Protein AF-A0ABD0Q048-F1 (afdb_monomer)

Secondary structure (DSSP, 8-state):
-EETTTTEE--GGGGGGGTTSPBPSSPPPHHHHT-GGGTSPP---TTTT---PPPHHHHHHHHHHHHHTT------SS---

Radius of gyration: 16.32 Å; Cα contacts (8 Å, |Δi|>4): 63; chains: 1; bounding box: 34×32×43 Å

pLDDT: mean 95.25, std 2.46, range [83.44, 98.25]

InterPro domains:
  IPR039846 Zinc finger CCHC domain-containing protein 4 [PTHR13493] (1-81)

Mean predicted aligned error: 3.25 Å

Nearest PDB structures (foldseek):
  6uca-assembly2_B  TM=9.839E-01  e=5.395E-06  Homo sapiens
  6uca-assembly1_A  TM=9.871E-01  e=9.324E-06  Homo sapiens

Foldseek 3Di:
DAFQVVRDDDDPVCCVVCVVTDDDPDDDDPVVVVQSVVSHDAPCPPVPLNLDADDPVVVVVVVCVCVVVVDDDDDDDSHSD

Structure (mmCIF, N/CA/C/O backbone):
data_AF-A0ABD0Q048-F1
#
_entry.id   AF-A0ABD0Q048-F1
#
loop_
_atom_site.group_PDB
_atom_site.id
_atom_site.type_symbol
_atom_site.label_atom_id
_atom_site.label_alt_id
_atom_site.label_comp_id
_atom_site.label_asym_id
_atom_site.label_entity_id
_atom_site.label_seq_id
_atom_site.pdbx_PDB_ins_code
_atom_site.Cartn_x
_atom_site.Cartn_y
_atom_site.Cartn_z
_atom_site.occupancy
_atom_site.B_iso_or_equiv
_atom_site.auth_seq_id
_atom_site.auth_comp_id
_atom_site.auth_asym_id
_atom_site.auth_atom_id
_atom_site.pdbx_PDB_model_num
ATOM 1 N N . ARG A 1 1 ? 7.544 -8.493 -12.715 1.00 91.38 1 ARG A N 1
ATOM 2 C CA . ARG A 1 1 ? 8.771 -7.916 -12.098 1.00 91.38 1 ARG A C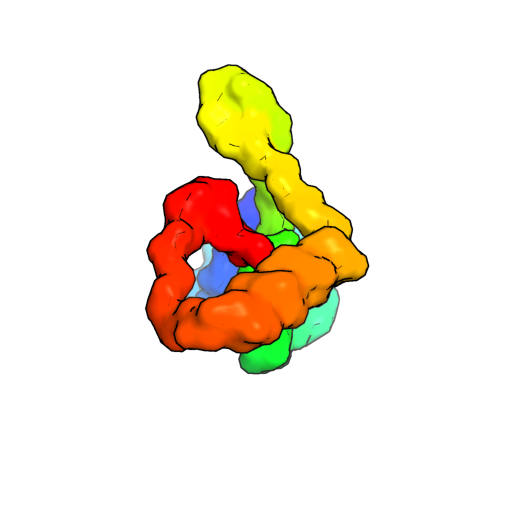A 1
ATOM 3 C C . ARG A 1 1 ? 8.396 -6.620 -11.399 1.00 91.38 1 ARG A C 1
ATOM 5 O O . ARG A 1 1 ? 7.316 -6.122 -11.675 1.00 91.38 1 ARG A O 1
ATOM 12 N N . PHE A 1 2 ? 9.225 -6.096 -10.500 1.00 95.81 2 PHE A N 1
ATOM 13 C CA . PHE A 1 2 ? 8.989 -4.797 -9.861 1.00 95.81 2 PHE A CA 1
ATOM 14 C C . PHE A 1 2 ? 10.152 -3.877 -10.191 1.00 95.81 2 PHE A C 1
ATOM 16 O O . PHE A 1 2 ? 11.303 -4.282 -10.023 1.00 95.81 2 PHE A O 1
ATOM 23 N N . CYS A 1 3 ? 9.851 -2.675 -10.662 1.00 96.25 3 CYS A N 1
ATOM 24 C CA . CYS A 1 3 ? 10.824 -1.618 -10.875 1.00 96.25 3 CYS A CA 1
ATOM 25 C C . CYS A 1 3 ? 10.889 -0.752 -9.616 1.00 96.25 3 CYS A C 1
ATOM 27 O O . CYS A 1 3 ? 9.895 -0.136 -9.242 1.00 96.25 3 CYS A O 1
ATOM 29 N N . VAL A 1 4 ? 12.056 -0.712 -8.977 1.00 95.31 4 VAL A N 1
ATOM 30 C CA . VAL A 1 4 ? 12.305 0.056 -7.752 1.00 95.31 4 VAL A CA 1
ATOM 31 C C . VAL A 1 4 ? 12.335 1.552 -8.049 1.00 95.31 4 VAL A C 1
ATOM 33 O O . VAL A 1 4 ? 11.798 2.328 -7.272 1.00 95.31 4 VAL A O 1
ATOM 36 N N . ASP A 1 5 ? 12.880 1.972 -9.186 1.00 96.00 5 ASP A N 1
ATOM 37 C CA . ASP A 1 5 ? 12.971 3.406 -9.493 1.00 96.00 5 ASP A CA 1
ATOM 38 C C . ASP A 1 5 ? 11.587 4.012 -9.756 1.00 96.00 5 ASP A C 1
ATOM 40 O O . ASP A 1 5 ? 11.268 5.094 -9.275 1.00 96.00 5 ASP A O 1
ATOM 44 N N . CYS A 1 6 ? 10.733 3.282 -10.480 1.00 96.25 6 CYS A N 1
ATOM 45 C CA . CYS A 1 6 ? 9.373 3.730 -10.778 1.00 96.25 6 CYS A CA 1
ATOM 46 C C . CYS A 1 6 ? 8.356 3.370 -9.691 1.00 96.25 6 CYS A C 1
ATOM 48 O O . CYS A 1 6 ? 7.248 3.887 -9.731 1.00 96.25 6 CYS A O 1
ATOM 50 N N . GLN A 1 7 ? 8.694 2.465 -8.766 1.00 96.12 7 GLN A N 1
ATOM 51 C CA . GLN A 1 7 ? 7.761 1.891 -7.790 1.00 96.12 7 GLN A CA 1
ATOM 52 C C . GLN A 1 7 ? 6.555 1.183 -8.450 1.00 96.12 7 GLN A C 1
ATOM 54 O O . GLN A 1 7 ? 5.426 1.262 -7.970 1.00 96.12 7 GLN A O 1
ATOM 59 N N . LEU A 1 8 ? 6.792 0.475 -9.566 1.00 96.38 8 LEU A N 1
ATOM 60 C CA . LEU A 1 8 ? 5.745 -0.142 -10.398 1.00 96.38 8 LEU A CA 1
ATOM 61 C C . LEU A 1 8 ? 5.935 -1.647 -10.603 1.00 96.38 8 LEU A C 1
ATOM 63 O O . LEU A 1 8 ? 7.052 -2.151 -10.756 1.00 96.38 8 LEU A O 1
ATOM 67 N N . LEU A 1 9 ? 4.811 -2.360 -10.692 1.00 96.00 9 LEU A N 1
ATOM 68 C CA . LEU A 1 9 ? 4.761 -3.713 -11.241 1.00 96.00 9 LEU A CA 1
ATOM 69 C C . LEU A 1 9 ? 4.900 -3.647 -12.761 1.00 96.00 9 LEU A C 1
ATOM 71 O O . LEU A 1 9 ? 4.209 -2.880 -13.414 1.00 96.00 9 LEU A O 1
ATOM 75 N N . ILE A 1 10 ? 5.789 -4.472 -13.306 1.00 95.19 10 ILE A N 1
ATOM 76 C CA . ILE A 1 10 ? 6.151 -4.485 -14.723 1.00 95.19 10 ILE A CA 1
ATOM 77 C C . ILE A 1 10 ? 5.643 -5.768 -15.367 1.00 95.19 10 ILE A C 1
ATOM 79 O O . ILE A 1 10 ? 6.080 -6.877 -14.997 1.00 95.19 10 ILE A O 1
ATOM 83 N N . LEU A 1 11 ? 4.761 -5.605 -16.353 1.00 94.19 11 LEU A N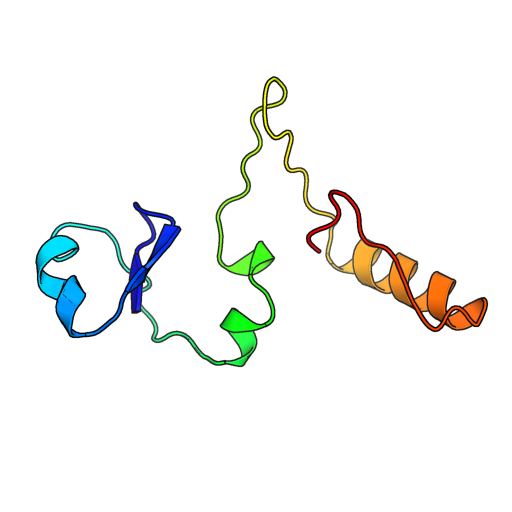 1
ATOM 84 C CA . LEU A 1 11 ? 4.284 -6.676 -17.218 1.00 94.19 11 LEU A CA 1
ATOM 85 C C . LEU A 1 11 ? 5.354 -7.056 -18.254 1.00 94.19 11 LEU A C 1
ATOM 87 O O . LEU A 1 11 ? 6.249 -6.266 -18.557 1.00 94.19 11 LEU A O 1
ATOM 91 N N . PRO A 1 12 ? 5.296 -8.265 -18.847 1.00 93.62 12 PRO A N 1
ATOM 92 C CA . PRO A 1 12 ? 6.301 -8.707 -19.815 1.00 93.62 12 PRO A CA 1
ATOM 93 C C . PRO A 1 12 ? 6.524 -7.741 -20.988 1.00 93.62 12 PRO A C 1
ATOM 95 O O . PRO A 1 12 ? 7.670 -7.519 -21.370 1.00 93.62 12 PRO A O 1
ATOM 98 N N . LYS A 1 13 ? 5.452 -7.127 -21.504 1.00 95.75 13 LYS A N 1
ATOM 99 C CA . LYS A 1 13 ? 5.496 -6.193 -22.643 1.00 95.75 13 LYS A CA 1
ATOM 100 C C . LYS A 1 13 ? 6.180 -4.859 -22.317 1.00 95.75 13 LYS A C 1
ATOM 102 O O . LYS A 1 13 ? 6.680 -4.199 -23.215 1.00 95.75 13 LYS A O 1
ATOM 107 N N . GLU A 1 14 ? 6.238 -4.482 -21.043 1.00 94.81 14 GLU A N 1
ATOM 108 C CA . GLU A 1 14 ? 6.767 -3.190 -20.586 1.00 94.81 14 GLU A CA 1
ATOM 109 C C . GLU A 1 14 ? 8.251 -3.273 -20.211 1.00 94.81 14 GLU A C 1
ATOM 111 O O . GLU A 1 14 ? 8.896 -2.257 -19.978 1.00 94.81 14 GLU A O 1
ATOM 116 N N . ARG A 1 15 ? 8.833 -4.480 -20.168 1.00 92.38 15 ARG A N 1
ATOM 117 C CA . ARG A 1 15 ? 10.206 -4.701 -19.683 1.00 92.38 15 ARG A CA 1
ATOM 118 C C . ARG A 1 15 ? 11.255 -3.879 -20.427 1.00 92.38 15 ARG A C 1
ATOM 120 O O . ARG A 1 15 ? 12.206 -3.434 -19.794 1.00 92.38 15 ARG A O 1
ATOM 127 N N . ALA A 1 16 ? 11.078 -3.666 -21.731 1.00 95.44 16 ALA A N 1
ATOM 128 C CA . ALA A 1 16 ? 11.998 -2.863 -22.535 1.00 95.44 16 ALA A CA 1
ATOM 129 C C . ALA A 1 16 ? 12.083 -1.410 -22.032 1.00 95.44 16 ALA A C 1
ATOM 131 O O . ALA A 1 16 ? 13.180 -0.865 -21.927 1.00 95.44 16 ALA A O 1
ATOM 132 N N . ASN A 1 17 ? 10.954 -0.828 -21.615 1.00 96.56 17 ASN A N 1
ATOM 133 C CA . ASN A 1 17 ? 10.887 0.544 -21.099 1.00 96.56 17 ASN A CA 1
ATOM 134 C C . ASN A 1 17 ? 11.616 0.694 -19.754 1.00 96.56 17 ASN A C 1
ATOM 136 O O . ASN A 1 17 ? 12.056 1.783 -19.406 1.00 96.56 17 ASN A O 1
ATOM 140 N N . HIS A 1 18 ? 11.772 -0.406 -19.013 1.00 95.94 18 HIS A N 1
ATOM 141 C CA . HIS A 1 18 ? 12.412 -0.444 -17.696 1.00 95.94 18 HIS A CA 1
ATOM 142 C C . HIS A 1 18 ? 13.782 -1.136 -17.722 1.00 95.94 18 HIS A C 1
ATOM 144 O O . HIS A 1 18 ? 14.324 -1.456 -16.667 1.00 95.94 18 HIS A O 1
ATOM 150 N N . ALA A 1 19 ? 14.363 -1.375 -18.903 1.00 93.38 19 ALA A N 1
ATOM 151 C CA . ALA A 1 19 ? 15.604 -2.140 -19.037 1.00 93.38 19 ALA A CA 1
ATOM 152 C C . ALA A 1 19 ? 16.804 -1.486 -18.328 1.00 93.38 19 ALA A C 1
ATOM 154 O O . ALA A 1 19 ? 17.708 -2.188 -17.882 1.00 93.38 19 ALA A O 1
ATOM 155 N N . LYS A 1 20 ? 16.803 -0.151 -18.211 1.00 96.06 20 LYS A N 1
ATOM 156 C CA . LYS A 1 20 ? 17.851 0.629 -17.532 1.00 96.06 20 LYS A CA 1
ATOM 157 C C . LYS A 1 20 ? 17.553 0.903 -16.054 1.00 96.06 20 LYS A C 1
ATOM 159 O O . LYS A 1 20 ? 18.387 1.502 -15.385 1.00 96.06 20 LYS A O 1
ATOM 164 N N . H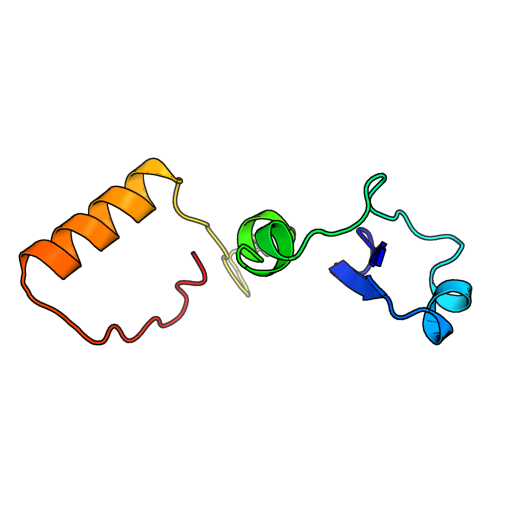IS A 1 21 ? 16.376 0.523 -15.560 1.00 96.81 21 HIS A N 1
ATOM 165 C CA . HIS A 1 21 ? 15.963 0.815 -14.190 1.00 96.81 21 HIS A CA 1
ATOM 166 C C . HIS A 1 21 ? 16.340 -0.322 -13.246 1.00 96.81 21 HIS A C 1
ATOM 168 O O . HIS A 1 21 ? 16.412 -1.492 -13.634 1.00 96.81 21 HIS A O 1
ATOM 174 N N . LYS A 1 22 ? 16.494 0.006 -11.966 1.00 94.88 22 LYS A N 1
ATOM 175 C CA . LYS A 1 22 ? 16.662 -0.988 -10.917 1.00 94.88 22 LYS A CA 1
ATOM 176 C C . LYS A 1 22 ? 15.379 -1.800 -10.779 1.00 94.88 22 LYS A C 1
ATOM 178 O O . LYS A 1 22 ? 14.300 -1.264 -10.519 1.00 94.88 22 LYS A O 1
ATOM 183 N N . ALA A 1 23 ? 15.501 -3.112 -10.927 1.00 92.69 23 ALA A N 1
ATOM 184 C CA . ALA A 1 23 ? 14.449 -4.060 -10.593 1.00 92.69 23 ALA A CA 1
ATOM 185 C C . ALA A 1 23 ? 14.759 -4.747 -9.257 1.00 92.69 23 ALA A C 1
ATOM 187 O O . ALA A 1 23 ? 15.917 -4.818 -8.840 1.00 92.69 23 ALA A O 1
ATOM 188 N N . LEU A 1 24 ? 13.731 -5.273 -8.589 1.00 92.62 24 LEU A N 1
ATOM 189 C CA . LEU A 1 24 ? 13.949 -6.246 -7.515 1.00 92.62 24 LEU A CA 1
ATOM 190 C C . LEU A 1 24 ? 14.705 -7.459 -8.077 1.00 92.62 24 LEU A C 1
ATOM 192 O O . LEU A 1 24 ? 14.382 -7.940 -9.164 1.00 92.62 24 LEU A O 1
ATOM 196 N N . SER A 1 25 ? 15.720 -7.916 -7.341 1.00 83.44 25 SER A N 1
ATOM 197 C CA . SER A 1 25 ? 16.569 -9.054 -7.718 1.00 83.44 25 SER A CA 1
ATOM 198 C C . SER A 1 25 ? 15.793 -10.369 -7.762 1.00 83.44 25 SER A C 1
ATOM 200 O O . SER A 1 25 ? 16.061 -11.217 -8.607 1.00 83.44 25 SER A O 1
ATOM 202 N N . GLU A 1 26 ? 14.819 -10.515 -6.869 1.00 86.38 26 GLU A N 1
ATOM 203 C CA . GLU A 1 26 ? 13.941 -11.677 -6.779 1.00 86.38 26 GLU A CA 1
ATOM 204 C C . GLU A 1 26 ? 12.625 -11.446 -7.523 1.00 86.38 26 GLU A C 1
ATOM 206 O O . GLU A 1 26 ? 12.115 -10.320 -7.616 1.00 86.38 26 GLU A O 1
ATOM 211 N N . ASP A 1 27 ? 12.029 -12.536 -8.003 1.00 87.12 27 ASP A N 1
ATOM 212 C CA . ASP A 1 27 ? 10.667 -12.497 -8.514 1.00 87.12 27 ASP A CA 1
ATOM 213 C C . ASP A 1 27 ? 9.661 -12.182 -7.400 1.00 87.12 27 ASP A C 1
ATOM 215 O O . ASP A 1 27 ? 9.832 -12.506 -6.222 1.00 87.12 27 ASP A O 1
ATOM 219 N N . ILE A 1 28 ? 8.574 -11.515 -7.780 1.00 91.88 28 ILE A N 1
ATOM 220 C CA . ILE A 1 28 ? 7.553 -11.101 -6.823 1.00 91.88 28 ILE A CA 1
ATOM 221 C C . ILE A 1 28 ? 6.610 -12.267 -6.567 1.00 91.88 28 ILE A C 1
ATOM 223 O O . ILE A 1 28 ? 5.898 -12.713 -7.467 1.00 91.88 28 ILE A O 1
ATOM 227 N N . THR A 1 29 ? 6.539 -12.699 -5.315 1.00 94.06 29 THR A N 1
ATOM 228 C CA . THR A 1 29 ? 5.546 -13.676 -4.874 1.00 94.06 29 THR A CA 1
ATOM 229 C C . THR A 1 29 ? 4.199 -13.012 -4.593 1.00 94.06 29 THR A C 1
ATOM 231 O O . THR A 1 29 ? 4.115 -11.837 -4.225 1.00 94.06 29 THR A O 1
ATOM 234 N N . VAL A 1 30 ? 3.121 -13.795 -4.668 1.00 95.50 30 VAL A N 1
ATOM 235 C CA . VAL A 1 30 ? 1.775 -13.333 -4.286 1.00 95.50 30 VAL A CA 1
ATOM 236 C C . VAL A 1 30 ? 1.739 -12.849 -2.828 1.00 95.50 30 VAL A C 1
ATOM 238 O O . VAL A 1 30 ? 1.036 -11.893 -2.519 1.00 95.50 30 VAL A O 1
ATOM 241 N N . GLN A 1 31 ? 2.539 -13.442 -1.933 1.00 94.38 31 GLN A N 1
ATOM 242 C CA . GLN A 1 31 ? 2.611 -13.009 -0.532 1.00 94.38 31 GLN A CA 1
ATOM 243 C C . GLN A 1 31 ? 3.184 -11.596 -0.382 1.00 94.38 31 GLN A C 1
ATOM 245 O O . GLN A 1 31 ? 2.680 -10.814 0.421 1.00 94.38 31 GLN A O 1
ATOM 250 N N . ARG A 1 32 ? 4.185 -11.225 -1.193 1.00 93.00 32 ARG A N 1
ATOM 251 C CA . ARG A 1 32 ? 4.698 -9.847 -1.218 1.00 93.00 32 ARG A CA 1
ATOM 252 C C . ARG A 1 32 ? 3.679 -8.872 -1.801 1.00 93.00 32 ARG A C 1
ATOM 254 O O . ARG A 1 32 ? 3.544 -7.773 -1.276 1.00 93.00 32 ARG A O 1
ATOM 261 N N . LEU A 1 33 ? 2.918 -9.279 -2.822 1.00 95.31 33 LEU A N 1
ATOM 262 C CA . LEU A 1 33 ? 1.842 -8.451 -3.392 1.00 95.31 33 LEU A CA 1
ATOM 263 C C . LEU A 1 33 ? 0.727 -8.147 -2.385 1.00 95.31 33 LEU A C 1
ATOM 265 O O . LEU A 1 33 ? 0.166 -7.058 -2.416 1.00 95.31 33 LEU A O 1
ATOM 269 N N . LYS A 1 34 ? 0.441 -9.071 -1.461 1.00 96.25 34 LYS A N 1
ATOM 270 C CA . LYS A 1 34 ? -0.520 -8.851 -0.367 1.00 96.25 34 LYS A CA 1
ATOM 271 C C . LYS A 1 34 ? -0.030 -7.857 0.693 1.00 96.25 34 LYS A C 1
ATOM 273 O O . LYS A 1 34 ? -0.827 -7.431 1.521 1.00 96.25 34 LYS A O 1
ATOM 278 N N . ARG A 1 35 ? 1.256 -7.485 0.691 1.00 95.25 35 ARG A N 1
ATOM 279 C CA . ARG A 1 35 ? 1.859 -6.538 1.647 1.00 95.25 35 ARG A CA 1
ATOM 280 C C . ARG A 1 35 ? 2.516 -5.359 0.907 1.00 95.25 35 ARG A C 1
ATOM 282 O O . ARG A 1 35 ? 3.734 -5.195 0.986 1.00 95.25 35 ARG A O 1
ATOM 289 N N . PRO A 1 36 ? 1.746 -4.517 0.190 1.00 96.12 36 PRO A N 1
ATOM 290 C CA . PRO A 1 36 ? 2.299 -3.450 -0.649 1.00 96.12 36 PRO A CA 1
ATOM 291 C C . PRO A 1 36 ? 3.095 -2.407 0.145 1.00 96.12 36 PRO A C 1
ATOM 293 O O . PRO A 1 36 ? 4.091 -1.904 -0.362 1.00 96.12 36 PRO A O 1
ATOM 296 N N . SER A 1 37 ? 2.746 -2.147 1.408 1.00 95.62 37 SER A N 1
ATOM 297 C CA . SER A 1 37 ? 3.498 -1.239 2.290 1.00 95.62 37 SER A CA 1
ATOM 298 C C . SER A 1 37 ? 4.911 -1.737 2.650 1.00 95.62 37 SER A C 1
ATOM 300 O O . SER A 1 37 ? 5.694 -0.987 3.220 1.00 95.62 37 SER A O 1
ATOM 302 N N . LEU A 1 38 ? 5.228 -3.010 2.376 1.00 93.62 38 LEU A N 1
ATOM 303 C CA . LEU A 1 38 ? 6.574 -3.592 2.487 1.00 93.62 38 LEU A CA 1
ATOM 304 C C . LEU A 1 38 ? 7.311 -3.653 1.143 1.00 93.62 38 LEU A C 1
ATOM 306 O O . LEU A 1 38 ? 8.500 -3.968 1.103 1.00 93.62 38 LEU A O 1
ATOM 310 N N . LEU A 1 39 ? 6.595 -3.436 0.041 1.00 94.25 39 LEU A N 1
ATOM 311 C CA . LEU A 1 39 ? 7.137 -3.462 -1.312 1.00 94.25 39 LEU A CA 1
ATOM 312 C C . LEU A 1 39 ? 7.473 -2.051 -1.799 1.00 94.25 39 LEU A C 1
ATOM 314 O O . LEU A 1 39 ? 8.516 -1.855 -2.416 1.00 94.25 39 LEU A O 1
ATOM 318 N N . LEU A 1 40 ? 6.581 -1.100 -1.521 1.00 95.62 40 LEU A N 1
ATOM 319 C CA . LEU A 1 40 ? 6.693 0.294 -1.917 1.00 95.62 40 LEU A CA 1
ATOM 320 C C . LEU A 1 40 ? 7.509 1.089 -0.895 1.00 95.62 40 LEU A C 1
ATOM 322 O O . LEU A 1 40 ? 7.399 0.881 0.314 1.00 95.62 40 LEU A O 1
ATOM 326 N N . CYS A 1 41 ? 8.294 2.039 -1.386 1.00 95.06 41 CYS A N 1
ATOM 327 C CA . CYS A 1 41 ? 8.960 3.034 -0.563 1.00 95.06 41 CYS A CA 1
ATOM 328 C C . CYS A 1 41 ? 7.921 4.016 0.011 1.00 95.06 41 CYS A C 1
ATOM 330 O O . CYS A 1 41 ? 7.088 4.517 -0.750 1.00 95.06 41 CYS A O 1
ATOM 332 N N . PRO A 1 42 ? 7.963 4.320 1.321 1.00 95.00 42 PRO A N 1
ATOM 333 C CA . PRO A 1 42 ? 7.054 5.291 1.918 1.00 95.00 42 PRO A CA 1
ATOM 334 C C . PRO A 1 42 ? 7.234 6.695 1.330 1.00 95.00 42 PRO A C 1
ATOM 336 O O . PRO A 1 42 ? 8.358 7.155 1.136 1.00 95.00 42 PRO A O 1
ATOM 339 N N . LEU A 1 43 ? 6.126 7.399 1.096 1.00 95.88 43 LEU A N 1
ATOM 340 C CA . LEU A 1 43 ? 6.117 8.809 0.695 1.00 95.88 43 LEU A CA 1
ATOM 341 C C . LEU A 1 43 ? 6.138 9.720 1.938 1.00 95.88 43 LEU A C 1
ATOM 343 O O . LEU A 1 43 ? 5.120 10.277 2.343 1.00 95.88 43 LEU A O 1
ATOM 347 N N . ASP A 1 44 ? 7.301 9.863 2.564 1.00 92.94 44 ASP A N 1
ATOM 348 C CA . ASP A 1 44 ? 7.494 10.464 3.896 1.00 92.94 44 ASP A CA 1
ATOM 349 C C . ASP A 1 44 ? 7.482 12.008 3.949 1.00 92.94 44 ASP A C 1
ATOM 351 O O . ASP A 1 44 ? 7.565 12.603 5.030 1.00 92.94 44 ASP A O 1
ATOM 355 N N . ASN A 1 45 ? 7.340 12.683 2.804 1.00 95.19 45 ASN A N 1
ATOM 356 C CA . ASN A 1 45 ? 7.281 14.142 2.744 1.00 95.19 45 ASN A CA 1
ATOM 357 C C . ASN A 1 45 ? 6.073 14.688 3.526 1.00 95.19 45 ASN A C 1
ATOM 359 O O . ASN A 1 45 ? 4.924 14.600 3.086 1.00 95.19 45 ASN A O 1
ATOM 363 N N . LYS A 1 46 ? 6.365 15.336 4.658 1.00 92.12 46 LYS A N 1
ATOM 364 C CA . LYS A 1 46 ? 5.385 15.896 5.599 1.00 92.12 46 LYS A CA 1
ATOM 365 C C . LYS A 1 46 ? 4.452 16.973 5.035 1.00 92.12 46 LYS A C 1
ATOM 367 O O . LYS A 1 46 ? 3.431 17.250 5.648 1.00 92.12 46 LYS A O 1
ATOM 372 N N . LYS A 1 47 ? 4.808 17.626 3.922 1.00 95.50 47 LYS A N 1
ATOM 373 C CA . LYS A 1 47 ? 3.975 18.678 3.305 1.00 95.50 47 LYS A CA 1
ATOM 374 C C . LYS A 1 47 ? 2.940 18.123 2.327 1.00 95.50 47 LYS A C 1
ATOM 376 O O . LYS A 1 47 ? 2.046 18.863 1.936 1.00 95.50 47 LYS A O 1
ATOM 381 N N . SER A 1 48 ? 3.088 16.869 1.902 1.00 94.69 48 SER A N 1
ATOM 382 C CA . SER A 1 48 ? 2.187 16.223 0.950 1.00 94.69 48 SER A CA 1
ATOM 383 C C . SER A 1 48 ? 1.563 14.967 1.550 1.00 94.69 48 SER A C 1
ATOM 385 O O . SER A 1 48 ? 0.483 15.039 2.122 1.00 94.69 48 SER A O 1
ATOM 387 N N . ASN A 1 49 ? 2.241 13.825 1.434 1.00 96.06 49 ASN A N 1
ATOM 388 C CA . ASN A 1 49 ? 1.670 12.518 1.757 1.00 96.06 49 ASN A CA 1
ATOM 389 C C . ASN A 1 49 ? 1.860 12.126 3.224 1.00 96.06 49 ASN A C 1
ATOM 391 O O . ASN A 1 49 ? 1.010 11.427 3.766 1.00 96.06 49 ASN A O 1
ATOM 395 N N . ALA A 1 50 ? 2.971 12.547 3.843 1.00 95.19 50 ALA A N 1
ATOM 396 C CA . ALA A 1 50 ? 3.301 12.250 5.238 1.00 95.19 50 ALA A CA 1
ATOM 397 C C . ALA A 1 50 ? 3.118 10.757 5.604 1.00 95.19 50 ALA A C 1
ATOM 399 O O . ALA A 1 50 ? 2.549 10.422 6.644 1.00 95.19 50 ALA A O 1
ATOM 400 N N . GLN A 1 51 ? 3.558 9.844 4.730 1.00 96.62 51 GLN A N 1
ATOM 401 C CA . GLN A 1 51 ? 3.301 8.414 4.885 1.00 96.62 51 GLN A CA 1
ATOM 402 C C . GLN A 1 51 ? 4.240 7.787 5.923 1.00 96.62 51 GLN A C 1
ATOM 404 O O . GLN A 1 51 ? 5.303 7.258 5.597 1.00 96.62 51 GLN A O 1
ATOM 409 N N . TYR A 1 52 ? 3.810 7.809 7.183 1.00 95.50 52 TYR A N 1
ATOM 410 C CA . TYR A 1 52 ? 4.488 7.143 8.291 1.00 95.50 52 TYR A CA 1
ATOM 411 C C . TYR A 1 52 ? 3.816 5.803 8.575 1.00 95.50 52 TYR A C 1
ATOM 413 O O . TYR A 1 52 ? 2.676 5.734 9.028 1.00 95.50 52 TYR A O 1
ATOM 421 N N . LEU A 1 53 ? 4.520 4.719 8.260 1.00 96.81 53 LEU A N 1
ATOM 422 C CA . LEU A 1 53 ? 3.993 3.371 8.425 1.00 96.81 53 LEU A CA 1
ATOM 423 C C . LEU A 1 53 ? 4.156 2.900 9.869 1.00 96.81 53 LEU A C 1
ATOM 425 O O . LEU A 1 53 ? 5.235 3.017 10.452 1.00 96.81 53 LEU A O 1
ATOM 429 N N . PHE A 1 54 ? 3.111 2.281 10.414 1.00 96.81 54 PHE A N 1
ATOM 430 C CA . PHE A 1 54 ? 3.189 1.610 11.707 1.00 96.81 54 PHE A CA 1
ATOM 431 C C . PHE A 1 54 ? 4.278 0.534 11.719 1.00 96.81 54 PHE A C 1
ATOM 433 O O . PHE A 1 54 ? 4.533 -0.141 10.714 1.00 96.81 54 PHE A O 1
ATOM 440 N N . ALA A 1 55 ? 4.903 0.348 12.880 1.00 96.44 55 ALA A N 1
ATOM 441 C CA . ALA A 1 55 ? 5.716 -0.829 13.139 1.00 96.44 55 ALA A CA 1
ATOM 442 C C . ALA A 1 55 ? 4.833 -2.086 13.145 1.00 96.44 55 ALA A C 1
ATOM 444 O O . ALA A 1 55 ? 3.674 -2.041 13.554 1.00 96.44 55 ALA A O 1
ATOM 445 N N . ASP A 1 56 ? 5.403 -3.222 12.745 1.00 95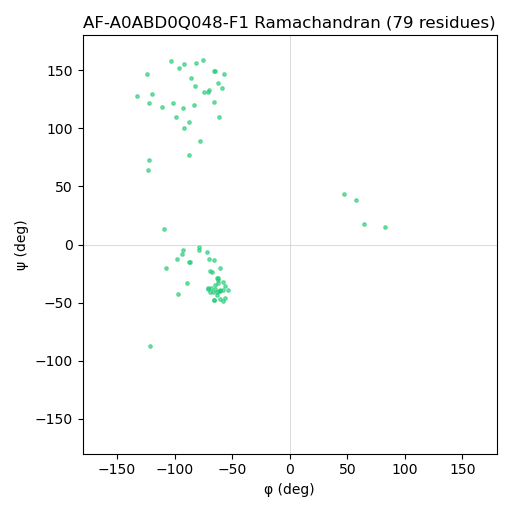.06 56 ASP A N 1
ATOM 446 C CA . ASP A 1 56 ? 4.667 -4.486 12.610 1.00 95.06 56 ASP A CA 1
ATOM 447 C C . ASP A 1 56 ? 3.999 -4.910 13.934 1.00 95.06 56 ASP A C 1
ATOM 449 O O . ASP A 1 56 ? 2.831 -5.290 13.945 1.00 95.06 56 ASP A O 1
ATOM 453 N N . ARG A 1 57 ? 4.678 -4.716 15.076 1.00 97.31 57 ARG A N 1
ATOM 454 C CA . ARG A 1 57 ? 4.113 -4.967 16.415 1.00 97.31 57 ARG A CA 1
ATOM 455 C C . ARG A 1 57 ? 2.886 -4.099 16.718 1.00 97.31 57 ARG A C 1
ATOM 457 O O . ARG A 1 57 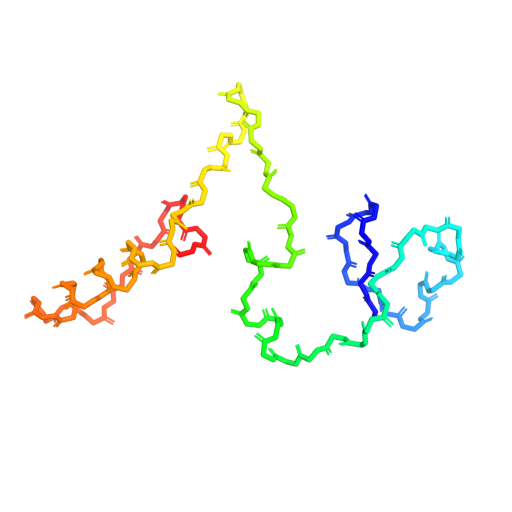? 1.934 -4.584 17.319 1.00 97.31 57 ARG A O 1
ATOM 464 N N . SER A 1 58 ? 2.906 -2.831 16.309 1.00 97.25 58 SER A N 1
ATOM 465 C CA . SER A 1 58 ? 1.786 -1.910 16.525 1.00 97.25 58 SER A CA 1
ATOM 466 C C . SER A 1 58 ? 0.586 -2.271 15.648 1.00 97.25 58 SER A C 1
ATOM 468 O O . SER A 1 58 ? -0.536 -2.221 16.139 1.00 97.25 58 SER A O 1
ATOM 470 N N . CYS A 1 59 ? 0.807 -2.693 14.395 1.00 96.56 59 CYS A N 1
ATOM 471 C CA . CYS A 1 59 ? -0.264 -3.198 13.524 1.00 96.56 59 CYS A CA 1
ATOM 472 C C . CYS A 1 59 ? -0.986 -4.398 14.149 1.00 96.56 59 CYS A C 1
ATOM 474 O O . CYS A 1 59 ? -2.212 -4.398 14.215 1.00 96.56 59 CYS A O 1
ATOM 476 N N . HIS A 1 60 ? -0.235 -5.393 14.641 1.00 96.81 60 HIS A N 1
ATOM 477 C CA . HIS A 1 60 ? -0.821 -6.574 15.285 1.00 96.81 60 HIS A CA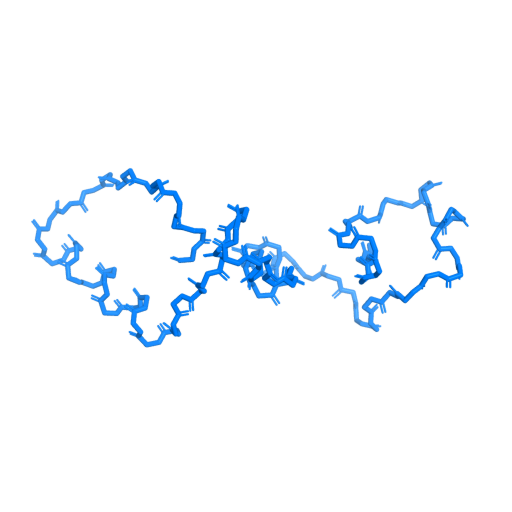 1
ATOM 478 C C . HIS A 1 60 ? -1.633 -6.191 16.524 1.00 96.81 60 HIS A C 1
ATOM 480 O O . HIS A 1 60 ? -2.790 -6.577 16.631 1.00 96.81 60 HIS A O 1
ATOM 486 N N . PHE A 1 61 ? -1.076 -5.344 17.397 1.00 98.12 61 PHE A N 1
ATOM 487 C CA . PHE A 1 61 ? -1.794 -4.851 18.573 1.00 98.12 61 PHE A CA 1
ATOM 488 C C . PHE A 1 61 ? -3.121 -4.162 18.212 1.00 98.12 61 PHE A C 1
ATOM 490 O O . PHE A 1 61 ? -4.143 -4.439 18.836 1.00 98.12 61 PHE A O 1
ATOM 497 N N . LEU A 1 62 ? -3.118 -3.276 17.208 1.00 97.31 62 LEU A N 1
ATOM 498 C CA . LEU A 1 62 ? -4.332 -2.580 16.772 1.00 97.31 62 LEU A CA 1
ATOM 499 C C . LEU A 1 62 ? -5.377 -3.560 16.232 1.00 97.31 62 LEU A C 1
ATOM 501 O O . LEU A 1 62 ? -6.554 -3.440 16.565 1.00 97.31 62 LEU A O 1
ATOM 505 N N . LEU A 1 63 ? -4.952 -4.532 15.425 1.00 96.25 63 LEU A N 1
ATOM 506 C CA . LEU A 1 63 ? -5.853 -5.527 14.858 1.00 96.25 63 LEU A CA 1
ATOM 507 C C . LEU A 1 63 ? -6.455 -6.424 15.948 1.00 96.25 63 LEU A C 1
ATOM 509 O O . LEU A 1 63 ? -7.672 -6.583 15.987 1.00 96.25 63 LEU A O 1
ATOM 513 N N . ASP A 1 64 ? -5.631 -6.942 16.860 1.00 97.62 64 ASP A N 1
ATOM 514 C CA . ASP A 1 64 ? -6.074 -7.791 17.970 1.00 97.62 64 ASP A CA 1
ATOM 515 C C . ASP A 1 64 ? -7.065 -7.052 18.876 1.00 97.62 64 ASP A C 1
ATOM 517 O O . ASP A 1 64 ? -8.073 -7.618 19.298 1.00 97.62 64 ASP A O 1
ATOM 521 N N . MET A 1 65 ? -6.822 -5.764 19.134 1.00 98.25 65 MET A N 1
ATOM 522 C CA . MET A 1 65 ? -7.716 -4.924 19.928 1.00 98.25 65 MET A CA 1
ATOM 523 C C . MET A 1 65 ? -9.072 -4.718 19.238 1.00 98.25 65 MET A C 1
ATOM 525 O O . MET A 1 65 ? -10.114 -4.920 19.860 1.00 98.25 65 MET A O 1
ATOM 529 N N . LEU A 1 66 ? -9.076 -4.377 17.944 1.00 97.62 66 LEU A N 1
ATOM 530 C CA . LEU A 1 66 ? -10.310 -4.185 17.172 1.00 97.62 66 LEU A CA 1
ATOM 531 C C . LEU A 1 66 ? -11.128 -5.479 17.064 1.00 97.62 66 LEU A C 1
ATOM 533 O O . LEU A 1 66 ? -12.351 -5.451 17.216 1.00 97.62 66 LEU A O 1
ATOM 537 N N . LEU A 1 67 ? -10.457 -6.613 16.848 1.00 96.44 67 LEU A N 1
ATOM 538 C CA . LEU A 1 67 ? -11.094 -7.929 16.822 1.00 96.44 67 LEU A CA 1
ATOM 539 C C . LEU A 1 67 ? -11.628 -8.325 18.204 1.00 96.44 67 LEU A C 1
ATOM 541 O O . LEU A 1 67 ? -12.747 -8.825 18.298 1.00 96.44 67 LEU A O 1
ATOM 545 N N . GLY A 1 68 ? -10.876 -8.053 19.275 1.00 98.06 68 GLY A N 1
ATOM 546 C CA . GLY A 1 68 ? -11.294 -8.300 20.657 1.00 98.06 68 GLY A CA 1
ATOM 547 C C . GLY A 1 68 ? -12.523 -7.488 21.078 1.00 98.06 68 GLY A C 1
ATOM 548 O O . GLY A 1 68 ? -13.324 -7.961 21.880 1.00 98.06 68 GLY A O 1
ATOM 549 N N . LEU A 1 69 ? -12.72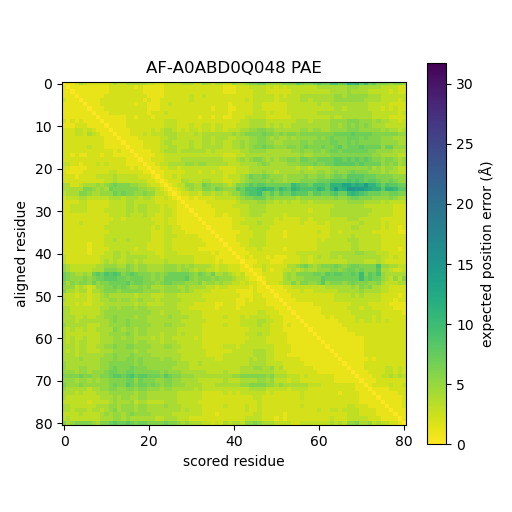0 -6.303 20.490 1.00 98.19 69 LEU A N 1
ATOM 550 C CA . LEU A 1 69 ? -13.941 -5.503 20.641 1.00 98.19 69 LEU A CA 1
ATOM 551 C C . LEU A 1 69 ? -15.117 -5.982 19.769 1.00 98.19 69 LEU A C 1
ATOM 553 O O . LEU A 1 69 ? -16.217 -5.443 19.877 1.00 98.19 69 LEU A O 1
ATOM 557 N N . GLY A 1 70 ? -14.912 -6.984 18.911 1.00 98.06 70 GLY A N 1
ATOM 558 C CA . GLY A 1 70 ? -15.959 -7.568 18.073 1.00 98.06 70 GLY A CA 1
ATOM 559 C C . GLY A 1 70 ? -16.250 -6.806 16.776 1.00 98.06 70 GLY A C 1
ATOM 560 O O . GLY A 1 70 ? -17.274 -7.062 16.139 1.00 98.06 70 GLY A O 1
ATOM 561 N N . PHE A 1 71 ? -15.377 -5.887 16.347 1.00 98.06 71 PHE A N 1
ATOM 562 C CA . PHE A 1 71 ? -15.546 -5.212 15.058 1.00 98.06 71 PHE A CA 1
ATOM 563 C C . PHE A 1 71 ? -15.278 -6.170 13.889 1.00 98.06 71 PHE A C 1
ATOM 565 O O . PHE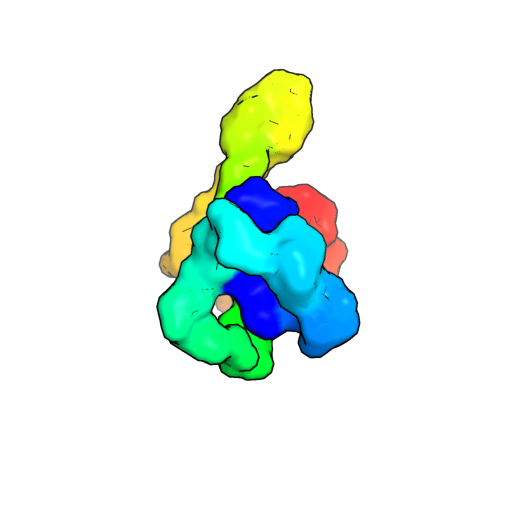 A 1 71 ? -14.250 -6.837 13.832 1.00 98.06 71 PHE A O 1
ATOM 572 N N . GLN A 1 72 ? -16.191 -6.202 12.913 1.00 96.44 72 GLN A N 1
ATOM 573 C CA . GLN A 1 72 ? -16.097 -7.087 11.737 1.00 96.44 72 GLN A CA 1
ATOM 574 C C . GLN A 1 72 ? -15.751 -6.351 10.437 1.00 96.44 72 GLN A C 1
ATOM 576 O O . GLN A 1 72 ? -15.319 -6.962 9.462 1.00 96.44 72 GLN A O 1
ATOM 581 N N . LYS A 1 73 ? -15.980 -5.035 10.394 1.00 97.25 73 LYS A N 1
ATOM 582 C CA . LYS A 1 73 ? -15.707 -4.177 9.238 1.00 97.25 73 LYS A CA 1
ATOM 583 C C . LYS A 1 73 ? -14.965 -2.946 9.730 1.00 97.25 73 LYS A C 1
ATOM 585 O O . LYS A 1 73 ? -15.423 -2.292 10.662 1.00 97.25 73 LYS A O 1
ATOM 590 N N . ILE A 1 74 ? -13.833 -2.649 9.103 1.00 95.88 74 ILE A N 1
ATOM 591 C CA . ILE A 1 74 ? -12.928 -1.575 9.510 1.00 95.88 74 ILE A CA 1
ATOM 592 C C . ILE A 1 74 ? -12.772 -0.634 8.319 1.00 95.88 74 ILE A C 1
ATOM 594 O O . ILE A 1 74 ? -12.384 -1.062 7.231 1.00 95.88 74 ILE A O 1
ATOM 598 N N . LEU A 1 75 ? -13.105 0.641 8.510 1.00 97.31 75 LEU A N 1
ATOM 599 C CA . LEU A 1 75 ? -12.861 1.674 7.511 1.00 97.31 75 LEU A CA 1
ATOM 600 C C . LEU A 1 75 ? -11.448 2.236 7.707 1.00 97.31 75 LEU A C 1
ATOM 602 O O . LEU A 1 75 ? -11.204 3.007 8.632 1.00 97.31 75 LEU A O 1
ATOM 606 N N . CYS A 1 76 ? -10.530 1.862 6.821 1.00 96.31 76 CYS A N 1
ATOM 607 C CA . CYS A 1 76 ? -9.144 2.323 6.847 1.00 96.31 76 CYS A CA 1
ATOM 608 C C . CYS A 1 76 ? -8.967 3.577 5.975 1.00 96.31 76 CYS A C 1
ATOM 610 O O . CYS A 1 76 ? -8.856 3.481 4.753 1.00 96.31 76 CYS A O 1
ATOM 612 N N . VAL A 1 77 ? -8.923 4.762 6.592 1.00 97.38 77 VAL A N 1
ATOM 613 C CA . VAL A 1 77 ? -8.594 6.026 5.905 1.00 97.38 77 VAL A CA 1
ATOM 614 C C . VAL A 1 77 ? -7.147 6.392 6.217 1.00 97.38 77 VAL A C 1
ATOM 616 O O . VAL A 1 77 ? -6.783 6.508 7.383 1.00 97.38 77 VAL A O 1
ATOM 619 N N . GLY A 1 78 ? -6.303 6.538 5.191 1.00 95.31 78 GLY A N 1
ATOM 620 C CA . GLY A 1 78 ? -4.889 6.902 5.375 1.00 95.31 78 GLY A CA 1
ATOM 621 C C . GLY A 1 78 ? -4.049 5.858 6.127 1.00 95.31 78 GLY A C 1
ATOM 622 O O . GLY A 1 78 ? -2.974 6.176 6.621 1.00 95.31 78 GLY A O 1
ATOM 623 N N . THR A 1 79 ? -4.526 4.615 6.217 1.00 96.31 79 THR A N 1
ATOM 624 C CA . THR A 1 79 ? -3.933 3.519 7.003 1.00 96.31 79 THR A CA 1
ATOM 625 C C . THR A 1 79 ? -3.609 2.330 6.091 1.00 96.31 79 THR A C 1
ATOM 627 O O . THR A 1 79 ? -4.314 1.326 6.083 1.00 96.31 79 THR A O 1
ATOM 630 N N . PRO A 1 80 ? -2.563 2.443 5.249 1.00 95.44 80 PRO A N 1
ATOM 631 C CA . PRO A 1 80 ? -2.225 1.417 4.259 1.00 95.44 80 PRO A CA 1
ATOM 632 C C . PRO A 1 80 ? -1.637 0.124 4.855 1.00 95.44 80 PRO A C 1
ATOM 634 O O . PRO A 1 80 ? -1.370 -0.809 4.096 1.00 95.44 80 PRO A O 1
ATOM 637 N N . ARG A 1 81 ? -1.369 0.076 6.166 1.00 93.44 81 ARG A N 1
ATOM 638 C CA . ARG A 1 81 ? -0.710 -1.032 6.865 1.00 93.44 81 ARG A CA 1
ATOM 639 C C . ARG A 1 81 ? -1.489 -1.441 8.101 1.00 93.44 81 ARG A C 1
ATOM 641 O O . ARG A 1 81 ? -2.030 -0.521 8.750 1.00 93.44 81 ARG A O 1
#

Organism: Cirrhinus mrig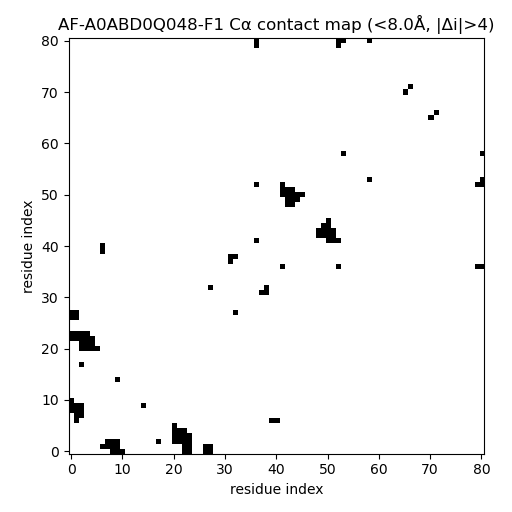ala (NCBI:txid683832)

Solvent-accessible surface area (backbone atoms only — not comparable to full-atom values): 5302 Å² total; per-residue (Å²): 85,42,31,61,78,78,68,39,82,42,54,84,90,49,44,74,84,46,66,89,49,52,54,57,92,64,82,80,48,72,72,53,66,75,39,50,72,79,69,46,82,71,52,59,51,74,90,75,70,46,42,76,78,74,55,71,70,55,45,51,51,54,50,53,51,44,49,73,73,66,59,89,79,81,88,72,76,97,50,86,109

Sequence (81 aa):
RFCVDCQLLILPKERANHAKHKALSEDITVQRLKRPSLLLCPLDNKKSNAQYLFADRSCHFLLDMLLGLGFQKILCVGTPR